Protein AF-A0A225DBP7-F1 (afdb_monomer_lite)

Organism: NCBI:txid1908690

InterPro domains:
  IPR029016 GAF-like domain superfamily [G3DSA:3.30.450.40] (7-121)

Radius of gyration: 14.92 Å; chains: 1; bounding box: 37×29×40 Å

Foldseek 3Di:
DADFDADPVVRDRDDDLCCVVCVVLRDLPDPPQHDPFSVCLNVVAKDWFLALVPDPSRDDDPPCVQWFGIKMKHWDFQQDQLLPGGDIGIDMDTGRDRRPDDPVCVVVVNVVVVVVVVVVSVVSNVVNVVD

pLDDT: mean 84.28, std 10.66, range [53.47, 97.62]

Structure (mmCIF, N/CA/C/O backbone):
data_AF-A0A225DBP7-F1
#
_entry.id   AF-A0A225DBP7-F1
#
loop_
_atom_site.group_PDB
_atom_site.id
_atom_site.type_symbol
_atom_site.label_atom_id
_atom_site.label_alt_id
_atom_site.label_comp_id
_atom_site.label_asym_id
_atom_site.label_entity_id
_atom_site.label_seq_id
_atom_site.pdbx_PDB_ins_code
_atom_site.Cartn_x
_atom_site.Cartn_y
_atom_site.Cartn_z
_atom_site.occupancy
_atom_site.B_iso_or_equiv
_atom_site.auth_seq_id
_atom_site.auth_comp_id
_atom_site.auth_asym_id
_atom_site.auth_atom_id
_atom_site.pdbx_PDB_model_num
ATOM 1 N N . MET A 1 1 ? -3.899 13.050 -13.157 1.00 54.47 1 MET A N 1
ATOM 2 C CA . MET A 1 1 ? -3.354 11.881 -13.896 1.00 54.47 1 MET A CA 1
ATOM 3 C C . MET A 1 1 ? -3.711 10.612 -13.132 1.00 54.47 1 MET A C 1
ATOM 5 O O . MET A 1 1 ? -3.466 10.605 -11.925 1.00 54.47 1 MET A O 1
ATOM 9 N N . PRO A 1 2 ? -4.297 9.588 -13.781 1.00 62.16 2 PRO A N 1
ATOM 10 C CA . PRO A 1 2 ? -4.610 8.318 -13.129 1.00 62.16 2 PRO A C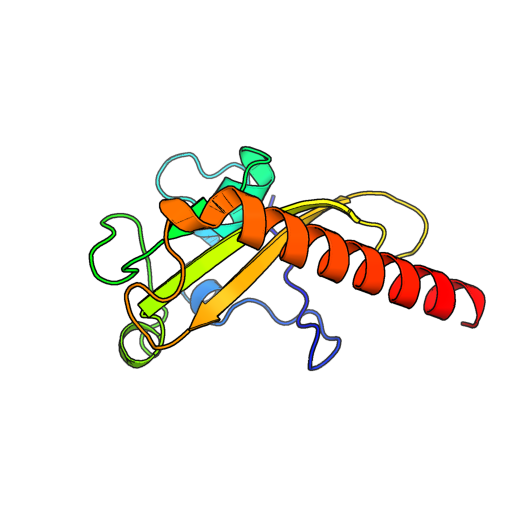A 1
ATOM 11 C C . PRO A 1 2 ? -3.330 7.545 -12.800 1.00 62.16 2 PRO A C 1
ATOM 13 O O . PRO A 1 2 ? -2.368 7.569 -13.568 1.00 62.16 2 PRO A O 1
ATOM 16 N N . ILE A 1 3 ? -3.321 6.857 -11.663 1.00 68.06 3 ILE A N 1
ATOM 17 C CA . ILE A 1 3 ? -2.256 5.919 -11.303 1.00 68.06 3 ILE A CA 1
ATOM 18 C C . ILE A 1 3 ? -2.477 4.617 -12.063 1.00 68.06 3 ILE A C 1
ATOM 20 O O . ILE A 1 3 ? -3.562 4.041 -12.009 1.00 68.06 3 ILE A O 1
ATOM 24 N N . ALA A 1 4 ? -1.440 4.157 -12.759 1.00 69.75 4 ALA A N 1
ATOM 25 C CA . ALA A 1 4 ? -1.403 2.805 -13.295 1.00 69.75 4 ALA A CA 1
ATOM 26 C C . ALA A 1 4 ? -1.122 1.819 -12.153 1.00 69.75 4 ALA A C 1
ATOM 28 O O . ALA A 1 4 ? -0.236 2.060 -11.333 1.00 69.75 4 ALA A O 1
ATOM 29 N N . ALA A 1 5 ? -1.871 0.721 -12.107 1.00 71.69 5 ALA A N 1
ATOM 30 C CA . ALA A 1 5 ? -1.592 -0.390 -11.208 1.00 71.69 5 ALA A CA 1
ATOM 31 C C . ALA A 1 5 ? -0.817 -1.485 -11.954 1.00 71.69 5 ALA A C 1
ATOM 33 O O . ALA A 1 5 ? -0.888 -1.597 -13.184 1.00 71.69 5 ALA A O 1
ATOM 34 N N . PHE A 1 6 ? -0.045 -2.257 -11.200 1.00 71.69 6 PHE A N 1
ATOM 35 C CA . PHE A 1 6 ? 0.668 -3.425 -11.688 1.00 71.69 6 PHE A CA 1
ATOM 36 C C . PHE A 1 6 ? 0.562 -4.517 -10.629 1.00 71.69 6 PHE A C 1
ATOM 38 O O . PHE A 1 6 ? 0.946 -4.296 -9.479 1.00 71.69 6 PHE A O 1
ATOM 45 N N . ASP A 1 7 ? 0.032 -5.670 -11.015 1.00 72.25 7 ASP A N 1
ATOM 46 C CA . ASP A 1 7 ? -0.043 -6.843 -10.156 1.00 72.25 7 ASP A CA 1
ATOM 47 C C . ASP A 1 7 ? 1.235 -7.673 -10.334 1.00 72.25 7 ASP A C 1
ATOM 49 O O . ASP A 1 7 ? 1.542 -8.170 -11.421 1.00 72.25 7 ASP A O 1
ATOM 53 N N . LEU A 1 8 ? 2.005 -7.808 -9.252 1.00 68.12 8 LEU A N 1
ATOM 54 C CA . LEU A 1 8 ? 3.255 -8.567 -9.243 1.00 68.12 8 LEU A CA 1
ATOM 55 C C . LEU A 1 8 ? 3.036 -10.081 -9.406 1.00 68.12 8 LEU A C 1
ATOM 57 O O . LEU A 1 8 ? 3.923 -10.759 -9.926 1.00 68.12 8 LEU A O 1
ATOM 61 N N . ALA A 1 9 ? 1.888 -10.620 -8.987 1.00 69.69 9 ALA A N 1
ATOM 62 C CA . ALA A 1 9 ? 1.593 -12.049 -9.046 1.00 69.69 9 ALA A CA 1
ATOM 63 C C . ALA A 1 9 ? 1.275 -12.503 -10.476 1.00 69.69 9 ALA A C 1
ATOM 65 O O . ALA A 1 9 ? 1.778 -13.531 -10.935 1.00 69.69 9 ALA A O 1
ATOM 66 N N . THR A 1 10 ? 0.469 -11.726 -11.196 1.00 70.88 10 THR A N 1
ATOM 67 C CA . THR A 1 10 ? 0.083 -11.999 -12.590 1.00 70.88 10 THR A CA 1
ATOM 68 C C . THR A 1 10 ? 1.011 -11.342 -13.609 1.00 70.88 10 THR A C 1
ATOM 70 O O . THR A 1 10 ? 0.962 -11.686 -14.790 1.00 70.88 10 THR A O 1
ATOM 73 N N . LYS A 1 11 ? 1.874 -10.417 -13.167 1.00 69.94 11 LYS A N 1
ATOM 74 C CA . LYS A 1 11 ? 2.739 -9.576 -14.007 1.00 69.94 11 LYS A CA 1
ATOM 75 C C . LYS A 1 11 ? 1.957 -8.789 -15.066 1.00 69.94 11 LYS A C 1
ATOM 77 O O . LYS A 1 11 ? 2.423 -8.625 -16.195 1.00 69.94 11 LYS A O 1
ATOM 82 N N . SER A 1 12 ? 0.767 -8.312 -14.713 1.00 71.81 12 SER A N 1
ATOM 83 C CA . SER A 1 12 ? -0.141 -7.589 -15.608 1.00 71.81 12 SER A CA 1
ATOM 84 C C . SER A 1 12 ? -0.501 -6.205 -15.072 1.00 71.81 12 SER A C 1
ATOM 86 O O . SER A 1 12 ? -0.485 -5.934 -13.871 1.00 71.81 12 SER A O 1
ATOM 88 N N . HIS A 1 13 ? -0.853 -5.308 -15.995 1.00 70.44 13 HIS A N 1
ATOM 89 C CA . HIS A 1 13 ? -1.453 -4.017 -15.672 1.00 70.44 13 HIS A CA 1
ATOM 90 C C . HIS A 1 13 ? -2.950 -4.180 -15.414 1.00 70.44 13 HIS A C 1
ATOM 92 O O . HIS A 1 13 ? -3.775 -3.746 -16.217 1.00 70.44 13 HIS A O 1
ATOM 98 N N . ASP A 1 14 ? -3.287 -4.815 -14.296 1.00 69.94 14 ASP A N 1
ATOM 99 C CA . ASP A 1 14 ? -4.667 -4.899 -13.840 1.00 69.94 14 ASP A CA 1
ATOM 100 C C . ASP A 1 14 ? -4.935 -3.814 -12.790 1.00 69.94 14 ASP A C 1
ATOM 102 O O . ASP A 1 14 ? -4.167 -3.659 -11.835 1.00 69.94 14 ASP A O 1
ATOM 106 N N . PRO A 1 15 ? -5.997 -3.008 -12.958 1.00 68.94 15 PRO A N 1
ATOM 107 C CA . PRO A 1 15 ? -6.367 -2.018 -11.964 1.00 68.94 15 PRO A CA 1
ATOM 108 C C . PRO A 1 15 ? -6.816 -2.703 -10.666 1.00 68.94 15 PRO A C 1
ATOM 110 O O . PRO A 1 15 ? -7.407 -3.783 -10.691 1.00 68.94 15 PRO A O 1
ATOM 113 N N . PHE A 1 16 ? -6.599 -2.040 -9.524 1.00 74.50 16 PHE A N 1
ATOM 114 C CA . PHE A 1 16 ? -7.178 -2.476 -8.249 1.00 74.50 16 PHE A CA 1
ATOM 115 C C . PHE A 1 16 ? -8.681 -2.725 -8.413 1.00 74.50 16 PHE A C 1
ATOM 117 O O . PHE A 1 16 ? -9.362 -1.962 -9.095 1.00 74.50 16 PHE A O 1
ATOM 124 N N . THR A 1 17 ? -9.234 -3.741 -7.752 1.00 75.94 17 THR A N 1
ATOM 125 C CA . THR A 1 17 ? -10.664 -4.081 -7.896 1.00 75.94 17 THR A CA 1
ATOM 126 C C . THR A 1 17 ? -11.592 -2.899 -7.587 1.00 75.94 17 THR A C 1
ATOM 128 O O . THR A 1 17 ? -12.605 -2.710 -8.254 1.00 75.94 17 THR A O 1
ATOM 131 N N . SER A 1 18 ? -11.212 -2.031 -6.650 1.00 78.31 18 SER A N 1
ATOM 132 C CA . SER A 1 18 ? -11.934 -0.798 -6.312 1.00 78.31 18 SER A CA 1
ATOM 133 C C . SER A 1 18 ? -11.789 0.333 -7.335 1.00 78.31 18 SER A C 1
ATOM 135 O O . SER A 1 18 ? -12.617 1.242 -7.338 1.00 78.31 18 SER A O 1
ATOM 137 N N . TYR A 1 19 ? -10.824 0.275 -8.255 1.00 81.75 19 TYR A N 1
ATOM 138 C CA . TYR A 1 19 ? -10.700 1.233 -9.359 1.00 81.75 19 TYR A CA 1
ATOM 139 C C . TYR A 1 19 ? -11.926 1.211 -10.276 1.00 81.75 19 TYR A C 1
ATOM 141 O O . TYR A 1 19 ? -12.364 2.263 -10.725 1.00 81.75 19 TYR A O 1
ATOM 149 N N . ALA A 1 20 ? -12.520 0.037 -10.517 1.00 79.31 20 ALA A N 1
ATOM 150 C CA . ALA A 1 20 ? -13.691 -0.093 -11.388 1.00 79.31 20 ALA A CA 1
ATOM 151 C C . ALA A 1 20 ? -14.889 0.751 -10.915 1.00 79.31 20 ALA A C 1
ATOM 153 O O . ALA A 1 20 ? -15.696 1.186 -11.733 1.00 79.31 20 ALA A O 1
ATOM 154 N N . GLN A 1 21 ? -14.996 0.985 -9.603 1.00 82.25 21 GLN A N 1
ATOM 155 C CA . GLN A 1 21 ? -16.092 1.734 -8.983 1.00 82.25 21 GLN A CA 1
ATOM 156 C C . GLN A 1 21 ? -15.688 3.150 -8.544 1.00 82.25 21 GLN A C 1
ATOM 158 O O . GLN A 1 21 ? -16.557 4.006 -8.422 1.00 82.25 21 GLN A O 1
ATOM 163 N N . HIS A 1 22 ? -14.391 3.398 -8.321 1.00 84.69 22 HIS A N 1
ATOM 164 C CA . HIS A 1 22 ? -13.866 4.631 -7.713 1.00 84.69 22 HIS A CA 1
ATOM 165 C C . HIS A 1 22 ? -12.631 5.164 -8.458 1.00 84.69 22 HIS A C 1
ATOM 167 O O . HIS A 1 22 ? -11.644 5.573 -7.839 1.00 84.69 22 HIS A O 1
ATOM 173 N N . ALA A 1 23 ? -12.633 5.102 -9.794 1.00 85.69 23 ALA A N 1
ATOM 174 C CA . ALA A 1 23 ? -11.488 5.467 -10.635 1.00 85.69 23 ALA A CA 1
ATOM 175 C C . ALA A 1 23 ? -10.959 6.880 -10.335 1.00 85.69 23 ALA A C 1
ATOM 177 O O . ALA A 1 23 ? -9.747 7.099 -10.285 1.00 85.69 23 ALA A O 1
ATOM 178 N N . GLU A 1 24 ? -11.852 7.829 -10.048 1.00 87.94 24 GLU A N 1
ATOM 179 C CA . GLU A 1 24 ? -11.529 9.216 -9.714 1.00 87.94 24 GLU A CA 1
ATOM 180 C C . GLU A 1 24 ? -10.662 9.344 -8.457 1.00 87.94 24 GLU A C 1
ATOM 182 O O . GLU A 1 24 ? -9.914 10.312 -8.314 1.00 87.94 24 GLU A O 1
ATOM 187 N N . ARG A 1 25 ? -10.710 8.370 -7.541 1.00 88.50 25 ARG A N 1
ATOM 188 C CA . ARG A 1 25 ? -9.894 8.371 -6.317 1.00 88.50 25 ARG A CA 1
ATOM 189 C C . ARG A 1 25 ? -8.439 7.998 -6.571 1.00 88.50 25 ARG A C 1
ATOM 191 O O . ARG A 1 25 ? -7.580 8.333 -5.762 1.00 88.50 25 ARG A O 1
ATOM 198 N N . TYR A 1 26 ? -8.136 7.360 -7.697 1.00 88.12 26 TYR A N 1
ATOM 199 C CA . TYR A 1 26 ? -6.774 6.981 -8.090 1.00 88.12 26 TYR A CA 1
ATOM 200 C C . TYR A 1 26 ? -6.056 8.068 -8.898 1.00 88.12 26 TYR A C 1
ATOM 202 O O . TYR A 1 26 ? -4.995 7.829 -9.472 1.00 88.12 26 TYR A O 1
ATOM 210 N N . HIS A 1 27 ? -6.619 9.273 -8.950 1.00 88.56 27 HIS A N 1
ATOM 211 C CA . HIS A 1 27 ? -6.007 10.432 -9.579 1.00 88.56 27 HIS A CA 1
ATOM 212 C C . HIS A 1 27 ? -5.115 11.189 -8.589 1.00 88.56 27 HIS A C 1
ATOM 214 O O . HIS A 1 27 ? -5.552 11.549 -7.498 1.00 88.56 27 HIS A O 1
ATOM 220 N N . LEU A 1 28 ? -3.875 11.494 -8.988 1.00 87.00 28 LEU A N 1
ATOM 221 C CA . LEU A 1 28 ? -2.936 12.255 -8.144 1.00 87.00 28 LEU A CA 1
ATOM 222 C C . LEU A 1 28 ? -3.404 13.692 -7.847 1.00 87.00 28 LEU A C 1
ATOM 224 O O . LEU A 1 28 ? -3.022 14.277 -6.835 1.00 87.00 28 LEU A O 1
ATOM 228 N N . ASP A 1 29 ? -4.237 14.249 -8.723 1.00 87.94 29 ASP A N 1
ATOM 229 C CA . ASP A 1 29 ? -4.859 15.570 -8.628 1.00 87.94 29 ASP A CA 1
ATOM 230 C C . ASP A 1 29 ? -6.167 15.581 -7.815 1.00 87.94 29 ASP A C 1
ATOM 232 O O . ASP A 1 29 ? -6.757 16.642 -7.609 1.00 87.94 29 ASP A O 1
ATOM 236 N N . ASN A 1 30 ? -6.616 14.429 -7.303 1.00 86.31 30 ASN A N 1
ATOM 237 C CA . ASN A 1 30 ? -7.785 14.369 -6.432 1.00 86.31 30 ASN A CA 1
ATOM 238 C C . ASN A 1 30 ? -7.449 14.899 -5.023 1.00 86.31 30 ASN A C 1
ATOM 240 O O . ASN A 1 30 ? -6.731 14.268 -4.242 1.00 86.31 30 ASN A O 1
ATOM 244 N N . ASN A 1 31 ? -7.997 16.068 -4.688 1.00 82.81 31 ASN A N 1
ATOM 245 C CA . ASN A 1 31 ? -7.785 16.738 -3.401 1.00 82.81 31 ASN A CA 1
ATOM 246 C C . ASN A 1 31 ? -8.912 16.517 -2.383 1.00 82.81 31 ASN A C 1
ATOM 248 O O . ASN A 1 31 ? -8.805 17.013 -1.266 1.00 82.81 31 ASN A O 1
ATOM 252 N N . THR A 1 32 ? -9.987 15.812 -2.742 1.00 85.56 32 THR A N 1
ATOM 253 C CA . THR A 1 32 ? -11.129 15.608 -1.842 1.00 85.56 32 THR A CA 1
ATOM 254 C C . THR A 1 32 ? -11.013 14.290 -1.094 1.00 85.56 32 THR A C 1
ATOM 256 O O . THR A 1 32 ? -10.973 14.299 0.130 1.00 85.56 32 THR A O 1
ATOM 259 N N . LYS A 1 33 ? -10.942 13.162 -1.812 1.00 86.50 33 LYS A N 1
ATOM 260 C CA . LYS A 1 33 ? -10.902 11.805 -1.236 1.00 86.50 33 LYS A CA 1
ATOM 261 C C . LYS A 1 33 ? -10.029 10.858 -2.071 1.00 86.50 33 LYS A C 1
ATOM 263 O O . LYS A 1 33 ? -10.551 9.920 -2.680 1.00 86.50 33 LYS A O 1
ATOM 268 N N . PRO A 1 34 ? -8.714 11.114 -2.163 1.00 90.00 34 PRO A N 1
ATOM 269 C CA . PRO A 1 34 ? -7.811 10.241 -2.900 1.00 90.00 34 PRO A CA 1
ATOM 270 C C . PRO A 1 34 ? -7.684 8.872 -2.225 1.00 90.00 34 PRO A C 1
ATOM 272 O O . PRO A 1 34 ? -7.836 8.738 -1.012 1.00 90.00 34 PRO A O 1
ATOM 275 N N . SER A 1 35 ? -7.343 7.857 -3.011 1.00 90.50 35 SER A N 1
ATOM 276 C CA . SER A 1 35 ? -6.978 6.537 -2.504 1.00 90.50 35 SER A CA 1
ATOM 277 C C . SER A 1 35 ? -5.683 6.558 -1.717 1.00 90.50 35 SER A C 1
ATOM 279 O O . SER A 1 35 ? -4.841 7.428 -1.924 1.00 90.50 35 SER A O 1
ATOM 281 N N . TYR A 1 36 ? -5.490 5.573 -0.838 1.00 91.75 36 TYR A N 1
ATOM 282 C CA . TYR A 1 36 ? -4.227 5.425 -0.115 1.00 91.75 36 TYR A CA 1
ATOM 283 C C . TYR A 1 36 ? -3.044 5.240 -1.069 1.00 91.75 36 TYR A C 1
ATOM 285 O O . TYR A 1 36 ? -1.974 5.768 -0.790 1.00 91.75 36 TYR A O 1
ATOM 293 N N . ALA A 1 37 ? -3.242 4.607 -2.232 1.00 90.44 37 ALA A N 1
ATOM 294 C CA . ALA A 1 37 ? -2.231 4.565 -3.287 1.00 90.44 37 ALA A CA 1
ATOM 295 C C . ALA A 1 37 ? -1.875 5.977 -3.779 1.00 90.44 37 ALA A C 1
ATOM 297 O O . ALA A 1 37 ? -0.710 6.372 -3.752 1.00 90.44 37 ALA A O 1
ATOM 298 N N . ALA A 1 38 ? -2.875 6.775 -4.167 1.00 91.44 38 ALA A N 1
ATOM 299 C CA . ALA A 1 38 ? -2.649 8.136 -4.649 1.00 91.44 38 ALA A CA 1
ATOM 300 C C . ALA A 1 38 ? -2.064 9.057 -3.588 1.00 91.44 38 ALA A C 1
ATOM 302 O O . ALA A 1 38 ? -1.157 9.843 -3.864 1.00 91.44 38 ALA A O 1
ATOM 303 N N . ARG A 1 39 ? -2.543 8.916 -2.360 1.00 93.00 39 ARG A N 1
ATOM 304 C CA . ARG A 1 39 ? -2.070 9.654 -1.204 1.00 93.00 39 ARG A CA 1
ATOM 305 C C . ARG A 1 39 ? -0.621 9.300 -0.874 1.00 93.00 39 ARG A C 1
ATOM 307 O O . ARG A 1 39 ? 0.182 10.211 -0.722 1.00 93.00 39 ARG A O 1
ATOM 314 N N . CYS A 1 40 ? -0.267 8.016 -0.852 1.00 94.19 40 CYS A N 1
ATOM 315 C CA . CYS A 1 40 ? 1.097 7.547 -0.612 1.00 94.19 40 CYS A CA 1
ATOM 316 C C . CYS A 1 40 ? 2.070 8.063 -1.683 1.00 94.19 40 CYS A C 1
ATOM 318 O O . CYS A 1 40 ? 3.090 8.662 -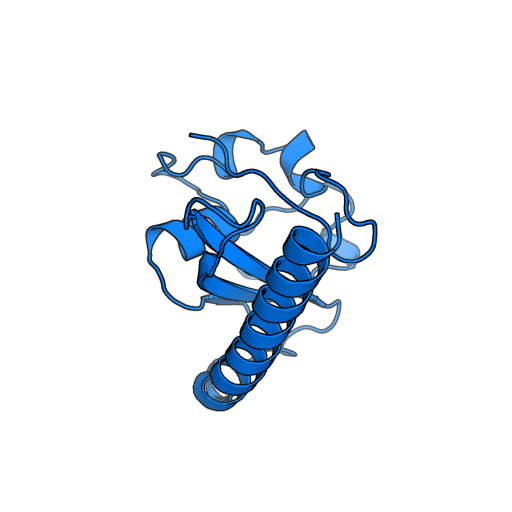1.345 1.00 94.19 40 CYS A O 1
ATOM 320 N N . VAL A 1 41 ? 1.718 7.941 -2.970 1.00 92.88 41 VAL A N 1
ATOM 321 C CA . VAL A 1 41 ? 2.536 8.464 -4.082 1.00 92.88 41 VAL A CA 1
ATOM 322 C C . VAL A 1 41 ? 2.717 9.982 -3.988 1.00 92.88 41 VAL A C 1
ATOM 324 O O . VAL A 1 41 ? 3.814 10.497 -4.223 1.00 92.88 41 VAL A O 1
ATOM 327 N N . ARG A 1 42 ? 1.647 10.716 -3.660 1.00 92.00 42 ARG A N 1
ATOM 328 C CA . ARG A 1 42 ? 1.665 12.181 -3.574 1.00 92.00 42 ARG A CA 1
ATOM 329 C C . ARG A 1 42 ? 2.471 12.681 -2.380 1.00 92.00 42 ARG A C 1
ATOM 331 O O . ARG A 1 42 ? 3.258 13.610 -2.535 1.00 92.00 42 ARG A O 1
ATOM 338 N N . GLU A 1 43 ? 2.252 12.093 -1.208 1.00 93.25 43 GLU A N 1
ATOM 339 C CA . GLU A 1 43 ? 2.891 12.502 0.045 1.00 93.25 43 GLU A CA 1
ATOM 340 C C . GLU A 1 43 ? 4.323 11.964 0.171 1.00 93.25 43 GLU A C 1
ATOM 342 O O . GLU A 1 43 ? 5.118 12.534 0.911 1.00 93.25 43 GLU A O 1
ATOM 347 N N . GLY A 1 44 ? 4.674 10.897 -0.556 1.00 94.38 44 GLY A N 1
ATOM 348 C CA . GLY A 1 44 ? 6.009 10.298 -0.520 1.00 94.38 44 GLY A CA 1
ATOM 349 C C . GLY A 1 44 ? 6.357 9.677 0.834 1.00 94.38 44 GLY A C 1
ATOM 350 O O . GLY A 1 44 ? 7.531 9.619 1.188 1.00 94.38 44 GLY A O 1
ATOM 351 N N . ARG A 1 45 ? 5.348 9.237 1.598 1.00 95.44 45 ARG A N 1
ATOM 352 C CA . ARG A 1 45 ? 5.509 8.627 2.927 1.00 95.44 45 ARG A CA 1
ATOM 353 C C . ARG A 1 45 ? 4.663 7.366 3.079 1.00 95.44 45 ARG A C 1
ATOM 355 O O . ARG A 1 45 ? 3.628 7.228 2.423 1.00 95.44 45 ARG A O 1
ATOM 362 N N . THR A 1 46 ? 5.090 6.484 3.977 1.00 96.88 46 THR A N 1
ATOM 363 C CA . THR A 1 46 ? 4.364 5.257 4.320 1.00 96.88 46 THR A CA 1
ATOM 364 C C . THR A 1 46 ? 3.082 5.586 5.077 1.00 96.88 46 THR A C 1
ATOM 366 O O . THR A 1 46 ? 3.108 6.346 6.053 1.00 96.88 46 THR A O 1
ATOM 369 N N . LEU A 1 47 ? 1.971 4.999 4.639 1.00 96.31 47 LEU A N 1
ATOM 370 C CA . LEU A 1 47 ? 0.666 5.079 5.289 1.00 96.31 47 LEU A CA 1
ATOM 371 C C . LEU A 1 47 ? 0.324 3.704 5.862 1.00 96.31 47 LEU A C 1
ATOM 373 O O . LEU A 1 47 ? 0.333 2.728 5.115 1.00 96.31 47 LEU A O 1
ATOM 377 N N . ILE A 1 48 ? 0.014 3.643 7.154 1.00 96.06 48 ILE A N 1
ATOM 378 C CA . ILE A 1 48 ? -0.444 2.431 7.835 1.00 96.06 48 ILE A CA 1
ATOM 379 C C . ILE A 1 48 ? -1.909 2.648 8.205 1.00 96.06 48 ILE A C 1
ATOM 381 O O . ILE A 1 48 ? -2.287 3.723 8.669 1.00 96.06 48 ILE A O 1
ATOM 385 N N . VAL A 1 49 ? -2.737 1.649 7.926 1.00 94.81 49 VAL A N 1
ATOM 386 C CA . VAL A 1 49 ? -4.155 1.622 8.270 1.00 94.81 49 VAL A CA 1
ATOM 387 C C . VAL A 1 49 ? -4.410 0.353 9.063 1.00 94.81 49 VAL A C 1
ATOM 389 O O . VAL A 1 49 ? -4.498 -0.727 8.483 1.00 94.81 49 VAL A O 1
ATOM 392 N N . GLU A 1 50 ? -4.528 0.497 10.379 1.00 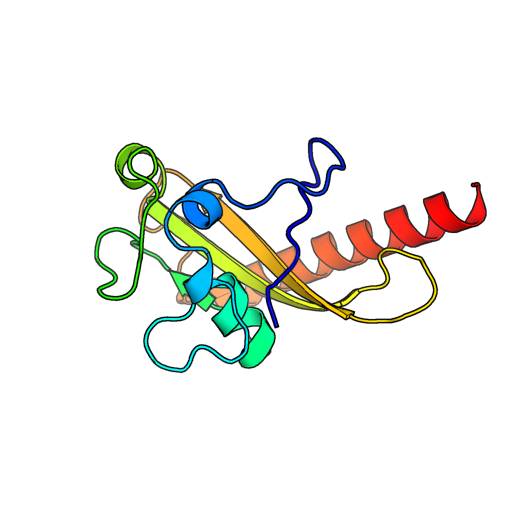95.56 50 GLU A N 1
ATOM 393 C CA . GLU A 1 50 ? -4.690 -0.638 11.293 1.00 95.56 50 GLU A CA 1
ATOM 394 C C . GLU A 1 50 ? -6.099 -1.245 11.210 1.00 95.56 50 GLU A C 1
ATOM 396 O O . GLU A 1 50 ? -6.266 -2.459 11.315 1.00 95.56 50 GLU A O 1
ATOM 401 N N . ASP A 1 51 ? -7.116 -0.411 10.971 1.00 93.44 51 ASP A N 1
ATOM 402 C CA . ASP A 1 51 ? -8.493 -0.846 10.730 1.00 93.44 51 ASP A CA 1
ATOM 403 C C . ASP A 1 51 ? -9.115 -0.086 9.553 1.00 93.44 51 ASP A C 1
ATOM 405 O O . ASP A 1 51 ? -9.623 1.029 9.679 1.00 93.44 51 ASP A O 1
ATOM 409 N N . CYS A 1 52 ? -9.119 -0.728 8.387 1.00 91.31 52 CYS A N 1
ATOM 410 C CA . CYS A 1 52 ? -9.697 -0.174 7.166 1.00 91.31 52 CYS A CA 1
ATOM 411 C C . CYS A 1 52 ? -11.203 0.098 7.299 1.00 91.31 52 CYS A C 1
ATOM 413 O O . CYS A 1 52 ? -11.725 0.976 6.617 1.00 91.31 52 CYS A O 1
ATOM 415 N N . ALA A 1 53 ? -11.924 -0.644 8.147 1.00 87.94 53 ALA A N 1
ATOM 416 C CA . ALA A 1 53 ? -13.363 -0.465 8.324 1.00 87.94 53 ALA A CA 1
ATOM 417 C C . ALA A 1 53 ? -13.704 0.731 9.228 1.00 87.94 53 ALA A C 1
ATOM 419 O O . ALA A 1 53 ? -14.803 1.277 9.118 1.00 87.94 53 ALA A O 1
ATOM 420 N N . ALA A 1 54 ? -12.778 1.137 10.102 1.00 88.12 54 ALA A N 1
ATOM 421 C CA . ALA A 1 54 ? -12.933 2.293 10.982 1.00 88.12 54 ALA A CA 1
ATOM 422 C C . ALA A 1 54 ? -12.528 3.622 10.317 1.00 88.12 54 ALA A C 1
ATOM 424 O O . ALA A 1 54 ? -12.915 4.692 10.790 1.00 88.12 54 ALA A O 1
ATOM 425 N N . GLU A 1 55 ? -11.774 3.569 9.218 1.00 84.44 55 GLU A N 1
ATOM 426 C CA . GLU A 1 55 ? -11.257 4.747 8.523 1.00 84.44 55 GLU A CA 1
ATOM 427 C C . GLU A 1 55 ? -12.341 5.470 7.685 1.00 84.44 55 GLU A C 1
ATOM 429 O O . GLU A 1 55 ? -12.850 4.910 6.710 1.00 84.44 55 GLU A O 1
ATOM 434 N N . PRO A 1 56 ? -12.673 6.746 7.979 1.00 75.19 56 PRO A N 1
ATOM 435 C CA . PRO A 1 56 ? -13.785 7.462 7.333 1.00 75.19 56 PRO A CA 1
ATOM 436 C C . PRO A 1 56 ? -13.620 7.691 5.826 1.00 75.19 56 PRO A C 1
ATOM 438 O O . PRO A 1 56 ? -14.604 7.825 5.091 1.00 75.19 56 PRO A O 1
ATOM 441 N N . ASP A 1 57 ? -12.372 7.792 5.374 1.00 74.69 57 ASP A N 1
ATOM 442 C CA . ASP A 1 57 ? -12.028 8.037 3.974 1.00 74.69 57 ASP A CA 1
ATOM 443 C C . ASP A 1 57 ? -11.678 6.753 3.218 1.00 74.69 57 ASP A C 1
ATOM 445 O O . ASP A 1 57 ? -11.477 6.789 1.995 1.00 74.69 57 ASP A O 1
ATOM 449 N N . PHE A 1 58 ? -11.671 5.613 3.916 1.00 77.19 58 PHE A N 1
ATOM 450 C CA . PHE A 1 58 ? -11.510 4.318 3.289 1.00 77.19 58 PHE A CA 1
ATOM 451 C C . PHE A 1 58 ? -12.701 4.027 2.386 1.00 77.19 58 PHE A C 1
ATOM 453 O O . PHE A 1 58 ? -13.855 4.343 2.681 1.00 77.19 58 PHE A O 1
ATOM 460 N N . PHE A 1 59 ? -12.414 3.440 1.235 1.00 74.50 59 PHE A N 1
ATOM 461 C CA . PHE A 1 59 ? -13.446 3.010 0.315 1.00 74.50 59 PHE A CA 1
ATOM 462 C C . PHE A 1 59 ? -13.150 1.601 -0.140 1.00 74.50 59 PHE A C 1
ATOM 464 O O . PHE A 1 59 ? -12.006 1.210 -0.359 1.00 74.50 59 PHE A O 1
ATOM 471 N N . PHE A 1 60 ? -14.232 0.863 -0.299 1.00 71.94 60 PHE A N 1
ATOM 472 C CA . PHE A 1 60 ? -14.201 -0.533 -0.646 1.00 71.94 60 PHE A CA 1
ATOM 473 C C . PHE A 1 60 ? -14.874 -0.712 -2.006 1.00 71.94 60 PHE A C 1
ATOM 475 O O . PHE A 1 60 ? -15.900 -0.090 -2.295 1.00 71.94 60 PHE A O 1
ATOM 482 N N . HIS A 1 61 ? -14.330 -1.598 -2.835 1.00 75.06 61 HIS A N 1
ATOM 483 C CA . HIS A 1 61 ? -15.162 -2.312 -3.800 1.00 75.06 61 HIS A CA 1
ATOM 484 C C . HIS A 1 61 ? -16.223 -3.104 -3.025 1.00 75.06 61 HIS A C 1
ATOM 486 O O . HIS A 1 61 ? -15.911 -3.586 -1.945 1.00 75.06 61 HIS A O 1
ATOM 492 N N . GLU A 1 62 ? -17.419 -3.351 -3.559 1.00 71.94 62 GLU A N 1
ATOM 493 C CA . GLU A 1 62 ? -18.512 -4.063 -2.849 1.00 71.94 62 GLU A CA 1
ATOM 494 C C . GLU A 1 62 ? -18.112 -5.387 -2.160 1.00 71.94 62 GLU A C 1
ATOM 496 O O . GLU A 1 62 ? -18.724 -5.802 -1.180 1.00 71.94 62 GLU A O 1
ATOM 501 N N . ARG A 1 63 ? -17.070 -6.057 -2.662 1.00 72.31 63 ARG A N 1
ATOM 502 C CA . ARG A 1 63 ? -16.550 -7.330 -2.126 1.00 72.31 63 ARG A CA 1
ATOM 503 C C . ARG A 1 63 ? -15.418 -7.174 -1.105 1.00 72.31 63 ARG A C 1
ATOM 505 O O . ARG A 1 63 ? 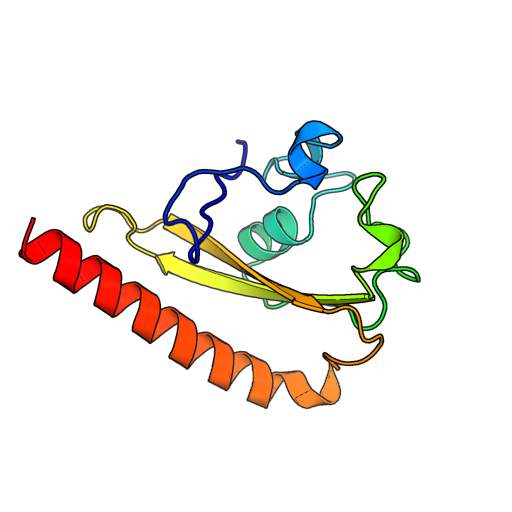-15.100 -8.135 -0.413 1.00 72.31 63 ARG A O 1
ATOM 512 N N . GLN A 1 64 ? -14.805 -5.996 -1.019 1.00 75.75 64 GLN A N 1
ATOM 513 C CA . GLN A 1 64 ? -13.660 -5.728 -0.150 1.00 75.75 64 GLN A CA 1
ATOM 514 C C . GLN A 1 64 ? -13.982 -5.613 1.352 1.00 75.75 64 GLN A C 1
ATOM 516 O O . GLN A 1 64 ? -13.124 -6.034 2.122 1.00 75.75 64 GLN A O 1
ATOM 521 N N . PRO A 1 65 ? -15.166 -5.166 1.834 1.00 73.50 65 PRO A N 1
ATOM 522 C CA . PRO A 1 65 ? -15.398 -5.001 3.275 1.00 73.50 65 PRO A CA 1
ATOM 523 C C . PRO A 1 65 ? -15.291 -6.307 4.072 1.00 73.50 65 PRO A C 1
ATOM 525 O O . PRO A 1 65 ? -15.140 -6.289 5.291 1.00 73.50 65 PRO A O 1
ATOM 528 N N . ASN A 1 66 ? -15.401 -7.447 3.386 1.00 74.06 66 ASN A N 1
ATOM 529 C CA . ASN A 1 66 ? -15.331 -8.765 4.001 1.00 74.06 66 ASN A CA 1
ATOM 530 C C . ASN A 1 66 ? -13.894 -9.274 4.176 1.00 74.06 66 ASN A C 1
ATOM 532 O O . ASN A 1 66 ? -13.699 -10.149 5.012 1.00 74.06 66 ASN A O 1
ATOM 536 N N . TYR A 1 67 ? -12.918 -8.742 3.428 1.00 82.38 67 TYR A N 1
ATOM 537 C CA . TYR A 1 67 ? -11.526 -9.211 3.469 1.00 82.38 67 TYR A CA 1
ATOM 538 C C . TYR A 1 67 ? -10.507 -8.114 3.784 1.00 82.38 67 TYR A C 1
ATOM 540 O O . TYR A 1 67 ? -9.426 -8.425 4.241 1.00 82.38 67 TYR A O 1
ATOM 548 N N . LEU A 1 68 ? -10.793 -6.841 3.532 1.00 86.44 68 LEU A N 1
ATOM 549 C CA . LEU A 1 68 ? -9.811 -5.772 3.682 1.00 86.44 68 LEU A CA 1
ATOM 550 C C . LEU A 1 68 ? -9.932 -5.166 5.081 1.00 86.44 68 LEU A C 1
ATOM 552 O O . LEU A 1 68 ? -10.854 -4.392 5.347 1.00 86.44 68 LEU A O 1
ATOM 556 N N . ARG A 1 69 ? -9.038 -5.565 5.990 1.00 91.44 69 ARG A N 1
ATOM 557 C CA . ARG A 1 69 ? -9.076 -5.188 7.412 1.00 91.44 69 ARG A CA 1
ATOM 558 C C . ARG A 1 69 ? -7.911 -4.322 7.850 1.00 91.44 69 ARG A C 1
ATOM 560 O O . ARG A 1 69 ? -8.131 -3.406 8.628 1.00 91.44 69 ARG A O 1
ATOM 567 N N . SER A 1 70 ? -6.717 -4.568 7.336 1.00 94.31 70 SER A N 1
ATOM 568 C CA . SER A 1 70 ? -5.528 -3.766 7.618 1.00 94.31 70 SER A CA 1
ATOM 569 C C . SER A 1 70 ? -4.715 -3.619 6.338 1.00 94.31 70 SER A C 1
ATOM 571 O 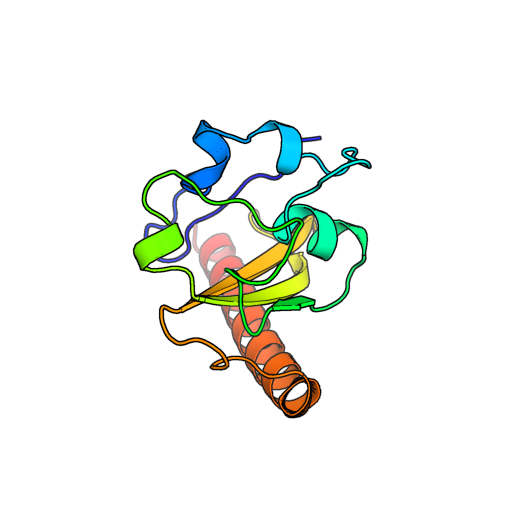O . SER A 1 70 ? -4.733 -4.506 5.480 1.00 94.31 70 SER A O 1
ATOM 573 N N . MET A 1 71 ? -4.020 -2.496 6.179 1.00 94.44 71 MET A N 1
ATOM 574 C CA . MET A 1 71 ? -3.243 -2.211 4.975 1.00 94.44 71 MET A CA 1
ATOM 575 C C . MET A 1 71 ? -2.043 -1.314 5.271 1.00 94.44 71 MET A C 1
ATOM 577 O O . MET A 1 71 ? -2.101 -0.414 6.105 1.00 94.44 71 MET A O 1
ATOM 581 N N . ILE A 1 72 ? -0.973 -1.513 4.510 1.00 95.88 72 ILE A N 1
ATOM 582 C CA . ILE A 1 72 ? 0.164 -0.604 4.425 1.00 95.88 72 ILE A CA 1
ATOM 583 C C . ILE A 1 72 ? 0.367 -0.166 2.972 1.00 95.88 72 ILE A C 1
ATOM 585 O O . ILE A 1 72 ? 0.329 -0.976 2.044 1.00 95.88 72 ILE A O 1
ATOM 589 N N . ALA A 1 73 ? 0.575 1.133 2.769 1.00 95.19 73 ALA A N 1
ATOM 590 C CA . ALA A 1 73 ? 0.990 1.709 1.496 1.00 95.19 73 ALA A CA 1
ATOM 591 C C . ALA A 1 73 ? 2.387 2.315 1.660 1.00 95.19 73 ALA A C 1
ATOM 593 O O . ALA A 1 73 ? 2.570 3.251 2.439 1.00 95.19 73 ALA A O 1
ATOM 594 N N . PHE A 1 74 ? 3.364 1.788 0.929 1.00 96.44 74 PHE A N 1
ATOM 595 C CA . PHE A 1 74 ? 4.768 2.177 1.019 1.00 96.44 74 PHE A CA 1
ATOM 596 C C . PHE A 1 74 ? 5.234 2.889 -0.256 1.00 96.44 74 PHE A C 1
ATOM 598 O O . PHE A 1 74 ? 5.036 2.357 -1.353 1.00 96.44 74 PHE A O 1
ATOM 605 N N . PRO A 1 75 ? 5.848 4.080 -0.151 1.00 95.12 75 PRO A N 1
ATOM 606 C CA . PRO A 1 75 ? 6.253 4.852 -1.314 1.00 95.12 75 PRO A CA 1
ATOM 607 C C . PRO A 1 75 ? 7.500 4.240 -1.954 1.00 95.12 75 PRO A C 1
ATOM 609 O O . PRO A 1 75 ? 8.505 3.993 -1.292 1.00 95.12 75 PRO A O 1
ATOM 612 N N . ILE A 1 76 ? 7.464 4.077 -3.272 1.00 91.69 76 ILE A N 1
ATOM 613 C CA . ILE A 1 76 ? 8.627 3.702 -4.071 1.00 91.69 76 ILE A CA 1
ATOM 614 C C . ILE A 1 76 ? 9.072 4.924 -4.866 1.00 91.69 76 ILE A C 1
ATOM 616 O O . ILE A 1 76 ? 8.321 5.481 -5.674 1.00 91.69 76 ILE A O 1
ATOM 620 N N . VAL A 1 77 ? 10.315 5.338 -4.640 1.00 84.12 77 VAL A N 1
ATOM 621 C CA . VAL A 1 77 ? 10.937 6.452 -5.353 1.00 84.12 77 VAL A CA 1
ATOM 622 C C . VAL A 1 77 ? 11.951 5.889 -6.332 1.00 84.12 77 VAL A C 1
ATOM 624 O O . VAL A 1 77 ? 12.893 5.224 -5.922 1.00 84.12 77 VAL A O 1
ATOM 627 N N . GLY A 1 78 ? 11.785 6.202 -7.615 1.00 80.56 78 GLY A N 1
ATOM 628 C CA . GLY A 1 78 ? 12.770 5.827 -8.626 1.00 80.56 78 GLY A CA 1
ATOM 629 C C . GLY A 1 78 ? 12.561 4.449 -9.248 1.00 80.56 78 GLY A C 1
ATOM 630 O O . GLY A 1 78 ? 13.475 3.965 -9.903 1.00 80.56 78 GLY A O 1
ATOM 631 N N . PHE A 1 79 ? 11.374 3.853 -9.087 1.00 82.12 79 PHE A N 1
ATOM 632 C CA . PHE A 1 79 ? 11.013 2.587 -9.728 1.00 82.12 79 PHE A CA 1
ATOM 633 C C . PHE A 1 79 ? 11.143 2.707 -11.249 1.00 82.12 79 PHE A C 1
ATOM 635 O O . PHE A 1 79 ? 10.600 3.645 -11.835 1.00 82.12 79 PHE A O 1
ATOM 642 N N . CYS A 1 80 ? 11.820 1.767 -11.903 1.00 77.69 80 CYS A N 1
ATOM 643 C CA . CYS A 1 80 ? 12.053 1.797 -13.349 1.00 77.69 80 CYS A CA 1
ATOM 644 C C . CYS A 1 80 ? 11.380 0.596 -14.037 1.00 77.69 80 CYS A C 1
ATOM 646 O O . CYS A 1 80 ? 12.079 -0.329 -14.449 1.00 77.69 80 CYS A O 1
ATOM 648 N N . PRO A 1 81 ? 10.047 0.605 -14.243 1.00 70.25 81 PRO A N 1
ATOM 649 C CA . PRO A 1 81 ? 9.328 -0.544 -14.808 1.00 70.25 81 PRO A CA 1
ATOM 650 C C . PRO A 1 81 ? 9.805 -0.923 -16.217 1.00 70.25 81 PRO A C 1
ATOM 652 O O . PRO A 1 81 ? 9.759 -2.086 -16.596 1.00 70.25 81 PRO A O 1
ATOM 655 N N . ASN A 1 82 ? 10.304 0.059 -16.974 1.00 71.88 82 ASN A N 1
ATOM 656 C CA . ASN A 1 82 ? 10.814 -0.123 -18.336 1.00 71.88 82 ASN A CA 1
ATOM 657 C C . ASN A 1 82 ? 12.348 0.019 -18.411 1.00 71.88 82 ASN A C 1
ATOM 659 O O . ASN A 1 82 ? 12.885 0.251 -19.489 1.00 71.88 82 ASN A O 1
ATOM 663 N N . GLY A 1 83 ? 13.051 0.021 -17.272 1.00 67.25 83 GLY A N 1
ATOM 664 C CA . GLY A 1 83 ? 14.513 0.166 -17.194 1.00 67.25 83 GLY A CA 1
ATOM 665 C C . GLY A 1 83 ? 15.092 1.548 -17.543 1.00 67.25 83 GLY A C 1
ATOM 666 O O . GLY A 1 83 ? 16.292 1.746 -17.392 1.00 67.25 83 GLY A O 1
ATOM 667 N N . ILE A 1 84 ? 14.276 2.509 -17.998 1.00 70.00 84 ILE A N 1
ATOM 668 C CA . ILE A 1 84 ? 14.772 3.787 -18.554 1.00 70.00 84 ILE A CA 1
ATOM 669 C C . ILE A 1 84 ? 14.352 5.006 -17.727 1.00 70.00 84 ILE A C 1
ATOM 671 O O . ILE A 1 84 ? 15.159 5.908 -17.509 1.00 70.00 84 ILE A O 1
ATOM 675 N N . SER A 1 85 ? 13.086 5.080 -17.307 1.00 78.44 85 SER A N 1
ATOM 676 C CA . SER A 1 85 ? 12.535 6.285 -16.681 1.00 78.44 85 SER A CA 1
ATOM 677 C C . SER A 1 85 ? 12.033 5.988 -15.270 1.00 78.44 85 SER A C 1
ATOM 679 O O . SER A 1 85 ? 11.134 5.152 -15.129 1.00 78.44 85 SER A O 1
ATOM 681 N N . PRO A 1 86 ? 12.587 6.657 -14.241 1.00 83.56 86 PRO A N 1
ATOM 682 C CA . PRO A 1 86 ? 12.116 6.500 -12.878 1.00 83.56 86 PRO A CA 1
ATOM 683 C C . PRO A 1 86 ? 10.712 7.081 -12.728 1.00 83.56 86 PRO A C 1
ATOM 685 O O . PRO A 1 86 ? 10.446 8.223 -13.113 1.00 83.56 86 PRO A O 1
ATOM 688 N N . VAL A 1 87 ? 9.829 6.320 -12.095 1.00 85.38 87 VAL A N 1
ATOM 689 C CA . VAL A 1 87 ? 8.491 6.756 -11.701 1.00 85.38 87 VAL A CA 1
ATOM 690 C C . VAL A 1 87 ? 8.355 6.760 -10.181 1.00 85.38 87 VAL A C 1
ATOM 692 O O . VAL A 1 87 ? 9.101 6.104 -9.451 1.00 85.38 87 VAL A O 1
ATOM 695 N N . ARG A 1 88 ? 7.386 7.536 -9.691 1.00 88.75 88 ARG A N 1
ATOM 696 C CA . ARG A 1 88 ? 6.899 7.403 -8.315 1.00 88.75 88 ARG A CA 1
ATOM 697 C C . ARG A 1 88 ? 5.798 6.358 -8.308 1.00 88.75 88 ARG A C 1
ATOM 699 O O . ARG A 1 88 ? 4.865 6.458 -9.105 1.00 88.75 88 ARG A O 1
ATOM 706 N N . ALA A 1 89 ? 5.901 5.397 -7.408 1.00 89.38 89 ALA A N 1
ATOM 707 C CA . ALA A 1 89 ? 4.921 4.337 -7.240 1.00 89.38 89 ALA A CA 1
ATOM 708 C C . ALA A 1 89 ? 4.618 4.129 -5.753 1.00 89.38 89 ALA A C 1
ATOM 710 O O . ALA A 1 89 ? 5.251 4.732 -4.885 1.00 89.38 89 ALA A O 1
ATOM 711 N N . ALA A 1 90 ? 3.620 3.305 -5.464 1.00 91.44 90 ALA A N 1
ATOM 712 C CA . ALA A 1 90 ? 3.347 2.828 -4.120 1.00 91.44 90 ALA A CA 1
ATOM 713 C C . ALA A 1 90 ? 3.151 1.314 -4.166 1.00 91.44 90 ALA A C 1
ATOM 715 O O . ALA A 1 90 ? 2.445 0.811 -5.041 1.00 91.44 90 ALA A O 1
ATOM 716 N N . LEU A 1 91 ? 3.763 0.612 -3.218 1.00 91.25 91 LEU A N 1
ATOM 717 C CA . LEU A 1 91 ? 3.471 -0.783 -2.919 1.00 91.25 91 LEU A CA 1
ATOM 718 C C . LEU A 1 91 ? 2.327 -0.820 -1.912 1.00 91.25 91 LEU A C 1
ATOM 720 O O . LEU A 1 91 ? 2.435 -0.207 -0.851 1.00 91.25 91 LEU A O 1
ATOM 724 N N . LEU A 1 92 ? 1.245 -1.516 -2.243 1.00 90.19 92 LEU A N 1
ATOM 725 C CA . LEU A 1 92 ? 0.133 -1.744 -1.328 1.00 90.19 92 LEU A CA 1
ATOM 726 C C . LEU A 1 92 ? 0.156 -3.205 -0.896 1.00 90.19 92 LEU A C 1
ATOM 728 O O . LEU A 1 92 ? 0.240 -4.091 -1.744 1.00 90.19 92 LEU A O 1
ATOM 732 N N . ILE A 1 93 ? 0.082 -3.433 0.412 1.00 90.31 93 ILE A N 1
ATOM 733 C CA . ILE A 1 93 ? -0.095 -4.759 1.002 1.00 90.31 93 ILE A CA 1
ATOM 734 C C . ILE A 1 93 ? -1.273 -4.678 1.954 1.00 90.31 93 ILE A C 1
ATOM 736 O O . ILE A 1 93 ? -1.335 -3.782 2.797 1.00 90.31 93 ILE A O 1
ATOM 740 N N . ASP A 1 94 ? -2.188 -5.623 1.826 1.00 89.81 94 ASP A N 1
ATOM 741 C CA . ASP A 1 94 ? -3.380 -5.709 2.646 1.00 89.81 94 ASP A CA 1
ATOM 742 C C . ASP A 1 94 ? -3.597 -7.113 3.217 1.00 89.81 94 ASP A C 1
ATOM 744 O O . ASP A 1 94 ? -2.931 -8.079 2.839 1.00 89.81 94 ASP A O 1
ATOM 748 N N . THR A 1 95 ? -4.487 -7.196 4.202 1.00 91.00 95 THR A N 1
ATOM 749 C CA . THR A 1 95 ? -4.813 -8.425 4.925 1.00 91.00 95 THR A CA 1
ATOM 750 C C . THR A 1 95 ? -6.222 -8.366 5.515 1.00 91.00 95 THR A C 1
ATOM 752 O O . THR A 1 95 ? -6.786 -7.287 5.730 1.00 91.00 95 THR A O 1
ATOM 755 N N . ASP A 1 96 ? -6.768 -9.544 5.811 1.00 92.25 96 ASP A N 1
ATOM 756 C CA . ASP A 1 96 ? -8.050 -9.788 6.471 1.00 92.25 96 ASP A CA 1
ATOM 757 C C . ASP A 1 96 ? -7.981 -9.830 7.998 1.00 92.25 96 ASP A C 1
ATOM 759 O O . ASP A 1 96 ? -8.983 -10.110 8.658 1.00 92.25 96 ASP A O 1
ATOM 763 N N . VAL A 1 97 ? -6.835 -9.460 8.569 1.00 93.50 97 VAL A N 1
ATOM 764 C CA . VAL A 1 97 ? -6.639 -9.331 10.012 1.00 93.50 97 VAL A CA 1
ATOM 765 C C . VAL A 1 97 ? -6.554 -7.854 10.402 1.00 93.50 97 VAL A C 1
ATOM 767 O O . VAL A 1 97 ? -5.635 -7.142 10.004 1.00 93.50 97 VAL A O 1
ATOM 770 N N . THR A 1 98 ? -7.513 -7.379 11.199 1.00 94.75 98 THR A N 1
ATOM 771 C CA . THR A 1 98 ? -7.473 -6.031 11.793 1.00 94.75 98 THR A CA 1
ATOM 772 C C . THR A 1 98 ? -6.270 -5.905 12.730 1.00 94.75 98 THR A C 1
ATOM 774 O O . THR A 1 98 ? -5.983 -6.829 13.490 1.00 94.75 98 THR A O 1
ATOM 777 N N . GLY A 1 99 ? -5.576 -4.769 12.689 1.00 94.69 99 GLY A N 1
ATOM 778 C CA . GLY A 1 99 ? -4.412 -4.479 13.528 1.00 94.69 99 GLY A CA 1
ATOM 779 C C . GLY A 1 99 ? -3.152 -5.260 13.154 1.00 94.69 99 GLY A C 1
ATOM 780 O O . GLY A 1 99 ? -2.200 -5.272 13.925 1.00 94.69 99 GLY A O 1
ATOM 781 N N . PHE A 1 100 ? -3.131 -5.936 12.000 1.00 96.31 100 PHE A N 1
ATOM 782 C CA . PHE A 1 100 ? -1.951 -6.683 11.554 1.00 96.31 100 PHE A CA 1
ATOM 783 C C . PHE A 1 100 ? -0.756 -5.771 11.257 1.00 96.31 100 PHE A C 1
ATOM 785 O O . PHE A 1 100 ? 0.383 -6.137 11.533 1.00 96.31 100 PHE A O 1
ATOM 792 N N . PHE A 1 101 ? -1.013 -4.597 10.678 1.00 96.94 101 PHE A N 1
ATOM 793 C CA . PHE A 1 101 ? -0.016 -3.539 10.563 1.00 96.94 101 PHE A CA 1
ATOM 794 C C . PHE A 1 101 ? -0.312 -2.516 11.651 1.00 96.94 101 PHE A C 1
ATOM 796 O O . PHE A 1 101 ? -1.454 -2.073 11.754 1.00 96.94 101 PHE A O 1
ATOM 803 N N . HIS A 1 102 ? 0.703 -2.150 12.429 1.00 96.38 102 HIS A N 1
ATOM 804 C CA . HIS A 1 102 ? 0.580 -1.219 13.545 1.00 96.38 102 HIS A CA 1
ATOM 805 C C . HIS A 1 102 ? 1.603 -0.090 13.401 1.00 96.38 102 HIS A C 1
ATOM 807 O O . HIS A 1 102 ? 2.722 -0.313 12.928 1.00 96.38 102 HIS A O 1
ATOM 813 N N . GLU A 1 103 ? 1.246 1.130 13.798 1.00 96.25 103 GLU A N 1
ATOM 814 C CA . GLU A 1 103 ? 2.156 2.284 13.714 1.00 96.25 103 GLU A CA 1
ATOM 815 C C . GLU A 1 103 ? 3.410 2.113 14.585 1.00 96.25 103 GLU A C 1
ATOM 817 O O . GLU A 1 103 ? 4.497 2.542 14.197 1.00 96.25 103 GLU A O 1
ATOM 822 N N . ASP A 1 104 ? 3.286 1.410 15.711 1.00 97.56 104 ASP A N 1
ATOM 823 C CA . ASP A 1 104 ? 4.418 1.077 16.593 1.00 97.56 104 ASP A CA 1
ATOM 824 C C . ASP A 1 104 ? 5.496 0.227 15.889 1.00 97.56 104 ASP A C 1
ATOM 826 O O . ASP A 1 104 ? 6.672 0.288 16.251 1.00 97.56 104 ASP A O 1
ATOM 830 N N . ASP A 1 105 ? 5.123 -0.510 14.838 1.00 97.19 105 ASP A N 1
ATOM 831 C CA . ASP A 1 105 ? 6.016 -1.371 14.056 1.00 97.19 105 ASP A CA 1
ATOM 832 C C . ASP A 1 105 ? 6.611 -0.670 12.822 1.00 97.19 105 ASP A C 1
ATOM 834 O O . ASP A 1 105 ? 7.321 -1.294 12.023 1.00 97.19 105 ASP A O 1
ATOM 838 N N . ARG A 1 106 ? 6.343 0.631 12.635 1.00 97.31 106 ARG A N 1
ATOM 839 C CA . ARG A 1 106 ? 6.683 1.389 11.419 1.00 97.31 106 ARG A CA 1
ATOM 840 C C . ARG A 1 106 ? 8.125 1.205 10.961 1.00 97.31 106 ARG A C 1
ATOM 842 O O . ARG A 1 106 ? 8.344 0.944 9.782 1.00 97.31 106 ARG A O 1
ATOM 849 N N . GLU A 1 107 ? 9.104 1.350 11.853 1.00 97.62 107 GLU A N 1
ATOM 850 C CA . GLU A 1 107 ? 10.522 1.278 11.468 1.00 97.62 107 GLU A CA 1
ATOM 851 C C . GLU A 1 107 ? 10.891 -0.096 10.895 1.00 97.62 107 GLU A C 1
ATOM 853 O O . GLU A 1 107 ? 11.563 -0.191 9.866 1.00 97.62 107 GLU A O 1
ATOM 858 N N . MET A 1 108 ? 10.407 -1.165 11.530 1.00 97.56 108 MET A N 1
ATOM 859 C CA . MET A 1 108 ? 10.599 -2.534 11.061 1.00 97.56 108 MET A CA 1
ATOM 860 C C . MET A 1 108 ? 9.880 -2.759 9.726 1.00 97.56 108 MET A C 1
ATOM 862 O O . MET A 1 108 ? 10.476 -3.301 8.795 1.00 97.56 108 MET A O 1
ATOM 866 N N . LEU A 1 109 ? 8.617 -2.340 9.612 1.00 97.31 109 LEU A N 1
ATOM 867 C CA . LEU A 1 109 ? 7.831 -2.497 8.387 1.00 97.31 109 LEU A CA 1
ATOM 868 C C . LEU A 1 109 ? 8.487 -1.769 7.211 1.00 97.31 109 LEU A C 1
ATOM 870 O O . LEU A 1 109 ? 8.654 -2.349 6.141 1.00 97.31 109 LEU A O 1
ATOM 874 N N . GLU A 1 110 ? 8.921 -0.524 7.404 1.00 97.06 110 GLU A N 1
ATOM 875 C CA . GLU A 1 110 ? 9.607 0.251 6.369 1.00 97.06 110 GLU A CA 1
ATOM 876 C C . GLU A 1 110 ? 10.945 -0.373 5.961 1.00 97.06 110 GLU A C 1
ATOM 878 O O . GLU A 1 110 ? 11.300 -0.323 4.780 1.00 97.06 110 GLU A O 1
ATOM 883 N N . LEU A 1 111 ? 11.676 -0.988 6.896 1.00 96.50 111 LEU A N 1
ATOM 884 C CA . LEU A 1 111 ? 12.902 -1.725 6.589 1.00 96.50 111 LEU A CA 1
ATOM 885 C C . LEU A 1 111 ? 12.613 -2.938 5.693 1.00 96.50 111 LEU A C 1
ATOM 887 O O . LEU A 1 111 ? 13.239 -3.080 4.641 1.00 96.50 111 LEU A O 1
ATOM 891 N N . LEU A 1 112 ? 11.641 -3.770 6.076 1.00 95.88 112 LEU A N 1
ATOM 892 C CA . LEU A 1 112 ? 11.242 -4.962 5.318 1.00 95.88 112 LEU A CA 1
ATOM 893 C C . LEU A 1 112 ? 10.732 -4.597 3.919 1.00 95.88 112 LEU A C 1
ATOM 895 O O . LEU A 1 112 ? 11.097 -5.226 2.925 1.00 95.88 112 LEU A O 1
ATOM 899 N N . LEU A 1 113 ? 9.920 -3.545 3.821 1.00 95.38 113 LEU A N 1
ATOM 900 C CA . LEU A 1 113 ? 9.359 -3.087 2.551 1.00 95.38 113 LEU A CA 1
ATOM 901 C C . LEU A 1 113 ? 10.426 -2.484 1.644 1.00 95.38 113 LEU A C 1
ATOM 903 O O . LEU A 1 113 ? 10.394 -2.707 0.436 1.00 95.38 113 LEU A O 1
ATOM 907 N N . ARG A 1 114 ? 11.413 -1.780 2.205 1.00 94.12 114 ARG A N 1
ATOM 908 C CA . ARG A 1 114 ? 12.553 -1.275 1.434 1.00 94.12 114 ARG A CA 1
ATOM 909 C C . ARG A 1 114 ? 13.387 -2.410 0.849 1.00 94.12 114 ARG A C 1
ATOM 911 O O . ARG A 1 114 ? 13.789 -2.320 -0.311 1.00 94.12 114 ARG A O 1
ATOM 918 N N . GLU A 1 115 ? 13.637 -3.465 1.620 1.00 92.94 115 GLU A N 1
ATOM 919 C CA . GLU A 1 115 ? 14.336 -4.655 1.126 1.00 92.94 115 GLU A CA 1
ATOM 920 C C . GLU A 1 115 ? 13.539 -5.332 0.004 1.00 92.94 115 GLU A C 1
ATOM 922 O O . GLU A 1 115 ? 14.081 -5.604 -1.070 1.00 92.94 115 GLU A O 1
ATOM 927 N N . PHE A 1 116 ? 12.235 -5.526 0.211 1.00 91.44 116 PHE A N 1
ATOM 928 C CA . PHE A 1 116 ? 11.347 -6.116 -0.787 1.00 91.44 116 PHE A CA 1
ATOM 929 C C . PHE A 1 116 ? 11.323 -5.310 -2.093 1.00 91.44 116 PHE A C 1
ATOM 931 O O . PHE A 1 116 ? 11.524 -5.870 -3.168 1.00 91.44 116 PHE A O 1
ATOM 938 N N . VAL A 1 117 ? 11.147 -3.990 -2.013 1.00 89.88 117 VAL A N 1
ATOM 939 C CA . VAL A 1 117 ? 11.144 -3.095 -3.181 1.00 89.88 117 VAL A CA 1
ATOM 940 C C . VAL A 1 117 ? 12.483 -3.125 -3.911 1.00 89.88 117 VAL A C 1
ATOM 942 O O . VAL A 1 117 ? 12.500 -3.230 -5.132 1.00 89.88 117 VAL A O 1
ATOM 945 N N . THR A 1 118 ? 13.599 -3.122 -3.178 1.00 88.19 118 THR A N 1
ATOM 946 C CA . THR A 1 118 ? 14.942 -3.232 -3.774 1.00 88.19 118 THR A CA 1
ATOM 947 C C . THR A 1 118 ? 15.085 -4.524 -4.578 1.00 88.19 118 THR A C 1
ATOM 949 O O . THR A 1 118 ? 15.670 -4.536 -5.661 1.00 88.19 118 THR A O 1
ATOM 952 N N . ARG A 1 119 ? 14.529 -5.627 -4.071 1.00 87.88 119 ARG A N 1
ATOM 953 C CA . ARG A 1 119 ? 14.512 -6.900 -4.788 1.00 87.88 119 ARG A CA 1
ATOM 954 C C . ARG A 1 119 ? 13.650 -6.838 -6.048 1.00 87.88 119 ARG A C 1
ATOM 956 O O . ARG A 1 119 ? 14.093 -7.323 -7.085 1.00 87.88 119 ARG A O 1
ATOM 963 N N . VAL A 1 120 ? 12.471 -6.220 -5.979 1.00 83.62 120 VAL A N 1
ATOM 964 C CA . VAL A 1 120 ? 11.614 -6.003 -7.157 1.00 83.62 120 VAL A CA 1
ATOM 965 C C . VAL A 1 120 ? 12.356 -5.174 -8.213 1.00 83.62 120 VAL A C 1
ATOM 967 O O . VAL A 1 120 ? 12.405 -5.579 -9.371 1.00 83.62 120 VAL A O 1
ATOM 970 N N . ASP A 1 121 ? 13.006 -4.074 -7.825 1.00 82.25 121 ASP A N 1
ATOM 971 C CA . ASP A 1 121 ? 13.816 -3.246 -8.733 1.00 82.25 121 ASP A CA 1
ATOM 972 C C . ASP A 1 121 ? 14.910 -4.060 -9.442 1.00 82.25 121 ASP A C 1
ATOM 974 O O . ASP A 1 121 ? 15.082 -3.960 -10.660 1.00 82.25 121 ASP A O 1
ATOM 978 N N . LEU A 1 122 ? 15.628 -4.907 -8.698 1.00 83.19 122 LEU A N 1
ATOM 979 C CA . LEU A 1 122 ? 16.665 -5.780 -9.253 1.00 83.19 122 LEU A CA 1
ATOM 980 C C . LEU A 1 122 ? 16.097 -6.800 -10.247 1.00 83.19 122 LEU A C 1
ATOM 982 O O . LEU A 1 122 ? 16.687 -7.011 -11.307 1.00 83.19 122 LEU A O 1
ATOM 986 N N . GLU A 1 123 ? 14.959 -7.422 -9.937 1.00 83.31 123 GLU A N 1
ATOM 987 C CA . GLU A 1 123 ? 14.312 -8.393 -10.827 1.00 83.31 123 GLU A CA 1
ATOM 988 C C . GLU A 1 123 ? 13.883 -7.751 -12.157 1.00 83.31 123 GLU A C 1
ATOM 990 O O . GLU A 1 123 ? 14.097 -8.335 -13.226 1.00 83.31 123 GLU A O 1
ATOM 995 N N . TYR A 1 124 ? 13.354 -6.525 -12.119 1.00 78.12 124 TYR A N 1
ATOM 996 C CA . TYR A 1 124 ? 13.018 -5.758 -13.323 1.00 78.12 124 TYR A CA 1
ATOM 997 C C . TYR A 1 124 ? 14.253 -5.359 -14.128 1.00 78.12 124 TYR A C 1
ATOM 999 O O . TYR A 1 124 ? 14.262 -5.514 -15.351 1.00 78.12 124 TYR A O 1
ATOM 1007 N N . ALA A 1 125 ? 15.309 -4.896 -13.457 1.00 77.44 125 ALA A N 1
ATOM 1008 C CA . ALA A 1 125 ? 16.560 -4.535 -14.114 1.00 77.44 125 ALA A CA 1
ATOM 1009 C C . ALA A 1 125 ? 17.189 -5.739 -14.830 1.00 77.44 125 ALA A C 1
ATOM 1011 O O . ALA A 1 125 ? 17.587 -5.625 -15.987 1.00 77.44 125 ALA A O 1
ATOM 1012 N N . ILE A 1 126 ? 17.234 -6.908 -14.181 1.00 79.06 126 ILE A N 1
ATOM 1013 C CA . ILE A 1 126 ? 17.766 -8.140 -14.780 1.00 79.06 126 ILE A CA 1
ATOM 1014 C C . ILE A 1 126 ? 16.917 -8.564 -15.978 1.00 79.06 126 ILE A C 1
ATOM 1016 O O . ILE A 1 126 ? 17.464 -8.812 -17.050 1.00 79.06 126 ILE A O 1
ATOM 1020 N N . THR A 1 127 ? 15.592 -8.607 -15.823 1.00 73.25 127 THR A N 1
ATOM 1021 C CA . THR A 1 127 ? 14.689 -9.033 -16.904 1.00 73.25 127 THR A CA 1
ATOM 1022 C C . THR A 1 127 ? 14.823 -8.123 -18.128 1.00 73.25 127 THR A C 1
ATOM 1024 O O . THR A 1 127 ? 14.896 -8.619 -19.250 1.00 73.25 127 THR A O 1
ATOM 1027 N N . GLY A 1 128 ? 14.935 -6.807 -17.915 1.00 65.69 128 GLY A N 1
ATOM 1028 C CA . GLY A 1 128 ? 15.142 -5.821 -18.979 1.00 65.69 128 GLY A CA 1
ATOM 1029 C C . GLY A 1 128 ? 16.509 -5.891 -19.669 1.00 65.69 128 GLY A C 1
ATOM 1030 O O . GLY A 1 128 ? 16.637 -5.415 -20.790 1.00 65.69 128 GLY A O 1
ATOM 1031 N N . LEU A 1 129 ? 17.524 -6.489 -19.037 1.00 59.00 129 LEU A N 1
ATOM 1032 C CA . LEU A 1 129 ? 18.845 -6.721 -19.640 1.00 59.00 129 LEU A CA 1
ATOM 1033 C C . LEU A 1 129 ? 18.906 -8.017 -20.459 1.00 59.00 129 LEU A C 1
ATOM 1035 O O . LEU A 1 129 ? 19.795 -8.171 -21.295 1.00 59.00 129 LEU A O 1
ATOM 1039 N N . THR A 1 130 ? 18.004 -8.961 -20.190 1.00 58.34 130 THR A N 1
ATOM 1040 C CA . THR A 1 130 ? 17.956 -10.276 -20.851 1.00 58.34 130 THR A CA 1
ATOM 1041 C C . THR A 1 130 ? 16.886 -10.389 -21.940 1.00 58.34 130 THR A C 1
ATOM 1043 O O . THR A 1 130 ? 16.812 -11.432 -22.590 1.00 58.34 130 THR A O 1
ATOM 1046 N N . GLY A 1 131 ? 16.043 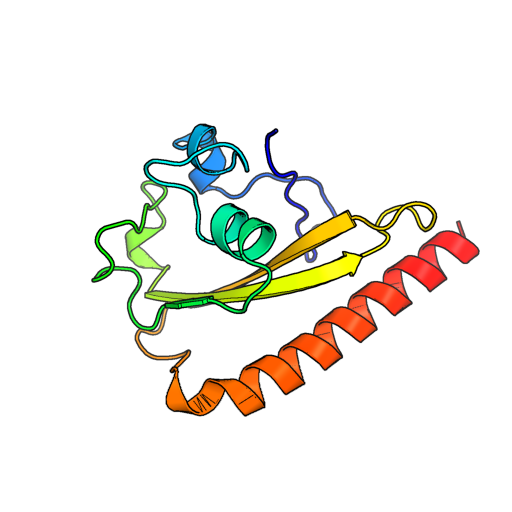-9.360 -22.088 1.00 53.47 131 GLY A N 1
ATOM 1047 C CA . GLY A 1 131 ? 14.924 -9.284 -23.035 1.00 53.47 131 GLY A CA 1
ATOM 1048 C C . GLY A 1 131 ? 15.254 -8.593 -24.350 1.00 53.47 131 GLY A C 1
ATOM 1049 O O . GLY A 1 131 ? 16.191 -7.766 -24.376 1.00 53.47 131 GLY A O 1
#

Sequence (131 aa):
MPIAAFDLATKSHDPFTSYAQHAERYHLDNNTKPSYAARCVREGRTLIVEDCAAEPDFFFHERQPNYLRSMIAFPIVGFCPNGISPVRAALLIDTDVTGFFHEDDREMLELLLREFVTRVDLEYAITGLTG

Secondary structure (DSSP, 8-state):
-BPPP-BTTTTB-PPPTTHHHHGGGGBTT--SS--HHHHHHHHTS-EEES-TTT-TT----TTGGGT--EEEEEEEEEE-TTSSS-EEEEEEEEESSTTSS-GGGHHHHHHHHHHHHHHHHHHHHHHHHH-